Protein AF-A0A1N6MWP4-F1 (afdb_monomer_lite)

Radius of gyration: 20.02 Å; chains: 1; bounding box: 46×23×59 Å

Structure (mmCIF, N/CA/C/O backbone):
data_AF-A0A1N6MWP4-F1
#
_entry.id   AF-A0A1N6MWP4-F1
#
loop_
_atom_site.group_PDB
_atom_site.id
_atom_site.type_symbol
_atom_site.label_atom_id
_atom_site.label_alt_id
_atom_site.label_comp_id
_atom_site.label_asym_id
_atom_site.label_entity_id
_atom_site.label_seq_id
_atom_site.pdbx_PDB_ins_code
_atom_site.Cartn_x
_atom_site.Cartn_y
_atom_site.Cartn_z
_atom_site.occupancy
_atom_site.B_iso_or_equiv
_atom_site.auth_seq_id
_atom_site.auth_comp_id
_atom_site.auth_asym_id
_atom_site.auth_atom_id
_atom_site.pdbx_PDB_model_num
ATOM 1 N N . MET A 1 1 ? 14.207 0.017 27.029 1.00 37.16 1 MET A N 1
ATOM 2 C CA . MET A 1 1 ? 13.993 -0.992 25.972 1.00 37.16 1 MET A CA 1
ATOM 3 C C . MET A 1 1 ? 12.538 -0.879 25.555 1.00 37.16 1 MET A C 1
ATOM 5 O O . MET A 1 1 ? 11.679 -1.188 26.363 1.00 37.16 1 MET A O 1
ATOM 9 N N . THR A 1 2 ? 12.271 -0.312 24.380 1.00 43.09 2 THR A N 1
ATOM 10 C CA . THR A 1 2 ? 10.927 0.042 23.871 1.00 43.09 2 THR A CA 1
ATOM 11 C C . THR A 1 2 ? 10.762 -0.475 22.439 1.00 43.09 2 THR A C 1
ATOM 13 O O . THR A 1 2 ? 10.345 0.262 21.558 1.00 43.09 2 THR A O 1
ATOM 16 N N . LEU A 1 3 ? 11.183 -1.717 22.181 1.00 50.31 3 LEU A N 1
ATOM 17 C CA . LEU A 1 3 ? 11.182 -2.295 20.830 1.00 50.31 3 LEU A CA 1
ATOM 18 C C . LEU A 1 3 ? 9.779 -2.722 20.364 1.00 50.31 3 LEU A C 1
ATOM 20 O O . LEU A 1 3 ? 9.513 -2.713 19.171 1.00 50.31 3 LEU A O 1
ATOM 24 N N . GLU A 1 4 ? 8.868 -3.038 21.287 1.00 51.09 4 GLU A N 1
ATOM 25 C CA . GLU A 1 4 ? 7.523 -3.533 20.949 1.00 51.09 4 GLU A CA 1
ATOM 26 C C . GLU A 1 4 ? 6.564 -2.415 20.506 1.00 51.09 4 GLU A C 1
ATOM 28 O O . GLU A 1 4 ? 5.696 -2.637 19.669 1.00 51.09 4 GLU A O 1
ATOM 33 N N . THR A 1 5 ? 6.740 -1.185 21.004 1.00 57.47 5 THR A N 1
ATOM 34 C CA . THR A 1 5 ? 5.794 -0.081 20.756 1.00 57.47 5 THR A CA 1
ATOM 35 C C . THR A 1 5 ? 5.898 0.526 19.350 1.00 57.47 5 THR A C 1
ATOM 37 O O . THR A 1 5 ? 5.021 1.289 18.953 1.00 57.47 5 THR A O 1
ATOM 40 N N . GLU A 1 6 ? 6.952 0.219 18.588 1.00 72.75 6 GLU A N 1
ATOM 41 C CA . GLU A 1 6 ? 7.210 0.848 17.280 1.00 72.75 6 GLU A CA 1
ATOM 42 C C . GLU A 1 6 ? 6.996 -0.084 16.076 1.00 72.75 6 GLU A C 1
ATOM 44 O O . GLU A 1 6 ? 7.032 0.383 14.935 1.00 72.75 6 GLU A O 1
ATOM 49 N N . LEU A 1 7 ? 6.715 -1.376 16.296 1.00 86.31 7 LEU A N 1
ATOM 50 C CA . LEU A 1 7 ? 6.524 -2.342 15.205 1.00 86.31 7 LEU A CA 1
ATOM 51 C C . LEU A 1 7 ? 5.308 -2.007 14.341 1.00 86.31 7 LEU A C 1
ATOM 53 O O . LEU A 1 7 ? 5.413 -1.978 13.118 1.00 86.31 7 LEU A O 1
ATOM 57 N N . LEU A 1 8 ? 4.174 -1.672 14.957 1.00 86.75 8 LEU A N 1
ATOM 58 C CA . LEU A 1 8 ? 2.953 -1.359 14.218 1.00 86.75 8 LEU A CA 1
ATOM 59 C C . LEU A 1 8 ? 3.097 -0.108 13.323 1.00 86.75 8 LEU A C 1
ATOM 61 O O . LEU A 1 8 ? 2.831 -0.218 12.123 1.00 86.75 8 LEU A O 1
ATOM 65 N N . PRO A 1 9 ? 3.542 1.064 13.829 1.00 88.75 9 PRO A N 1
ATOM 66 C CA . PRO A 1 9 ? 3.860 2.217 12.985 1.00 88.75 9 PRO A CA 1
ATOM 67 C C . PRO A 1 9 ? 4.814 1.901 11.832 1.00 88.75 9 PRO A C 1
ATOM 69 O O . PRO A 1 9 ? 4.588 2.336 10.698 1.00 88.75 9 PRO A O 1
ATOM 72 N N . LYS A 1 10 ? 5.868 1.125 12.110 1.00 89.56 10 LYS A N 1
ATOM 73 C CA . LYS A 1 10 ? 6.871 0.720 11.121 1.00 89.56 10 LYS A CA 1
ATOM 74 C C . LYS A 1 10 ? 6.256 -0.148 10.024 1.00 89.56 10 LYS A C 1
ATOM 76 O O . LYS A 1 10 ? 6.423 0.154 8.844 1.00 89.56 10 LYS A O 1
ATOM 81 N N . ASN A 1 11 ? 5.499 -1.170 10.407 1.00 91.00 11 ASN A N 1
ATOM 82 C CA . ASN A 1 11 ? 4.829 -2.094 9.498 1.00 91.00 11 ASN A CA 1
ATOM 83 C C . ASN A 1 11 ? 3.798 -1.387 8.621 1.00 91.00 11 ASN A C 1
ATOM 85 O O . ASN A 1 11 ? 3.762 -1.609 7.414 1.00 91.00 11 ASN A O 1
ATOM 89 N N . ILE A 1 12 ? 2.992 -0.487 9.190 1.00 89.50 12 ILE A N 1
ATOM 90 C CA . ILE A 1 12 ? 2.026 0.268 8.387 1.00 89.50 12 ILE A CA 1
ATOM 91 C C . ILE A 1 12 ? 2.749 1.222 7.428 1.00 89.50 12 ILE A C 1
ATOM 93 O O . ILE A 1 12 ? 2.346 1.331 6.273 1.00 89.50 12 ILE A O 1
ATOM 97 N N . SER A 1 13 ? 3.840 1.865 7.855 1.00 89.38 13 SER A N 1
ATOM 98 C CA . SER A 1 13 ? 4.645 2.723 6.971 1.00 89.38 13 SER A CA 1
ATOM 99 C C . SER A 1 13 ? 5.256 1.935 5.807 1.00 89.38 13 SER A C 1
ATOM 101 O O . SER A 1 13 ? 5.237 2.401 4.668 1.00 89.38 13 SER A O 1
ATOM 103 N N . TYR A 1 14 ? 5.744 0.723 6.076 1.00 90.25 14 TYR A N 1
ATOM 104 C CA . TYR A 1 14 ? 6.236 -0.208 5.061 1.00 90.25 14 TYR A CA 1
ATOM 105 C C . TYR A 1 14 ? 5.141 -0.587 4.054 1.00 90.25 14 TYR A C 1
ATOM 107 O O . TYR A 1 14 ? 5.333 -0.439 2.846 1.00 90.25 14 TYR A O 1
ATOM 115 N N . LEU A 1 15 ? 3.962 -0.983 4.541 1.00 89.38 15 LEU A N 1
ATOM 116 C CA . LEU A 1 15 ? 2.815 -1.321 3.695 1.00 89.38 15 LEU A CA 1
ATOM 117 C C . LEU A 1 15 ? 2.353 -0.119 2.857 1.00 89.38 15 LEU A C 1
ATOM 119 O O . LEU A 1 15 ? 2.104 -0.254 1.661 1.00 89.38 15 LEU A O 1
ATOM 123 N N . MET A 1 16 ? 2.296 1.081 3.439 1.00 88.56 16 MET A N 1
ATOM 124 C CA . MET A 1 16 ? 1.974 2.304 2.698 1.00 88.56 16 MET A CA 1
ATOM 125 C C . MET A 1 16 ? 2.968 2.572 1.564 1.00 88.56 16 MET A C 1
ATOM 127 O O . MET A 1 16 ? 2.540 2.965 0.481 1.00 88.56 16 MET A O 1
ATOM 131 N N . ALA A 1 17 ? 4.266 2.341 1.786 1.00 87.50 17 ALA A N 1
ATOM 132 C CA . ALA A 1 17 ? 5.292 2.536 0.765 1.00 87.50 17 ALA A CA 1
ATOM 133 C C . ALA A 1 17 ? 5.135 1.557 -0.408 1.00 87.50 17 ALA A C 1
ATOM 135 O O . ALA A 1 17 ? 5.188 1.979 -1.561 1.00 87.50 17 ALA A O 1
ATOM 136 N N . ILE A 1 18 ? 4.880 0.275 -0.127 1.00 86.94 18 ILE A N 1
ATOM 137 C CA . ILE A 1 18 ? 4.675 -0.760 -1.157 1.00 86.94 18 ILE A CA 1
ATOM 138 C C . ILE A 1 18 ? 3.428 -0.492 -1.996 1.00 86.94 18 ILE A C 1
ATOM 140 O O . ILE A 1 18 ? 3.417 -0.731 -3.200 1.00 86.94 18 ILE A O 1
ATOM 144 N N . HIS A 1 19 ? 2.372 -0.001 -1.354 1.00 82.94 19 HIS A N 1
ATOM 145 C CA . HIS A 1 19 ? 1.094 0.287 -1.994 1.00 82.94 19 HIS A CA 1
ATOM 146 C C . HIS A 1 19 ? 0.994 1.719 -2.550 1.00 82.94 19 HIS A C 1
ATOM 148 O O . HIS A 1 19 ? -0.100 2.155 -2.906 1.00 82.94 19 HIS A O 1
ATOM 154 N N . GLU A 1 20 ? 2.105 2.463 -2.594 1.00 83.62 20 GLU A N 1
ATOM 155 C CA . GLU A 1 20 ? 2.188 3.854 -3.070 1.00 83.62 20 GLU A CA 1
ATOM 156 C C . GLU A 1 20 ? 1.195 4.824 -2.391 1.00 83.62 20 GLU A C 1
ATOM 158 O O . GLU A 1 20 ? 0.775 5.844 -2.951 1.00 83.62 20 GLU A O 1
ATOM 163 N N . ILE A 1 21 ? 0.827 4.550 -1.138 1.00 85.56 21 ILE A N 1
ATOM 164 C CA . ILE A 1 21 ? -0.084 5.390 -0.360 1.00 85.56 21 ILE A CA 1
ATOM 165 C C . ILE A 1 21 ? 0.706 6.557 0.233 1.00 85.56 21 ILE A C 1
ATOM 167 O O . ILE A 1 21 ? 1.361 6.446 1.267 1.00 85.56 21 ILE A O 1
ATOM 171 N N . LYS A 1 22 ? 0.607 7.718 -0.416 1.00 83.75 22 LYS A N 1
ATOM 172 C CA . LYS A 1 22 ? 1.415 8.909 -0.093 1.00 83.75 22 LYS A CA 1
ATOM 173 C C . LYS A 1 22 ? 1.035 9.613 1.214 1.00 83.75 22 LYS A C 1
ATOM 175 O O . LYS A 1 22 ? 1.799 10.450 1.686 1.00 83.75 22 LYS A O 1
ATOM 180 N N . SER A 1 23 ? -0.148 9.354 1.776 1.00 86.31 23 SER A N 1
ATOM 181 C CA . SER A 1 23 ? -0.615 10.059 2.975 1.00 86.31 23 SER A CA 1
ATOM 182 C C . SER A 1 23 ? -1.480 9.203 3.895 1.00 86.31 23 SER A C 1
ATOM 184 O O . SER A 1 23 ? -2.260 8.358 3.458 1.00 86.31 23 SER A O 1
ATOM 186 N N . VAL A 1 24 ? -1.383 9.488 5.197 1.00 85.94 24 VAL A N 1
ATOM 187 C CA . VAL A 1 24 ? -2.220 8.874 6.242 1.00 85.94 24 VAL A CA 1
ATOM 188 C C . VAL A 1 24 ? -3.698 9.199 6.028 1.00 85.94 24 VAL A C 1
ATOM 190 O O . VAL A 1 24 ? -4.560 8.358 6.255 1.00 85.94 24 VAL A O 1
ATOM 193 N N . THR A 1 25 ? -3.993 10.399 5.530 1.00 87.12 25 THR A N 1
ATOM 194 C CA . THR A 1 25 ? -5.329 10.823 5.093 1.00 87.12 25 THR A CA 1
ATOM 195 C C . THR A 1 25 ? -5.916 9.848 4.082 1.00 87.12 25 THR A C 1
ATOM 197 O O . THR A 1 25 ? -7.030 9.366 4.275 1.00 87.12 25 THR A O 1
ATOM 200 N N . ARG A 1 26 ? -5.143 9.512 3.042 1.00 85.88 26 ARG A N 1
ATOM 201 C CA . ARG A 1 26 ? -5.580 8.578 2.008 1.00 85.88 26 ARG A CA 1
ATOM 202 C C . ARG A 1 26 ? -5.758 7.172 2.566 1.00 85.88 26 ARG A C 1
ATOM 204 O O . ARG A 1 26 ? -6.741 6.518 2.240 1.00 85.88 26 ARG A O 1
ATOM 211 N N . LEU A 1 27 ? -4.852 6.732 3.441 1.00 87.50 27 LEU A N 1
ATOM 212 C CA . LEU A 1 27 ? -5.005 5.448 4.118 1.00 87.50 27 LEU A CA 1
ATOM 213 C C . LEU A 1 27 ? -6.310 5.400 4.924 1.00 87.50 27 LEU A C 1
ATOM 215 O O . LEU A 1 27 ? -7.061 4.445 4.781 1.00 87.50 27 LEU A O 1
ATOM 219 N N . ALA A 1 28 ? -6.608 6.437 5.712 1.00 88.81 28 ALA A N 1
ATOM 220 C CA . ALA A 1 28 ? -7.818 6.519 6.532 1.00 88.81 28 ALA A CA 1
ATOM 221 C C . ALA A 1 28 ? -9.103 6.413 5.699 1.00 88.81 28 ALA A C 1
ATOM 223 O O . ALA A 1 28 ? -10.026 5.707 6.100 1.00 88.81 28 ALA A O 1
ATOM 224 N N . GLU A 1 29 ? -9.145 7.057 4.530 1.00 87.12 29 GLU A N 1
ATOM 225 C CA . GLU A 1 29 ? -10.246 6.910 3.571 1.00 87.12 29 GLU A CA 1
ATOM 226 C C . GLU A 1 29 ? -10.363 5.471 3.061 1.00 87.12 29 GLU A C 1
ATOM 228 O O . GLU A 1 29 ? -11.456 4.909 3.058 1.00 87.12 29 GLU A O 1
ATOM 233 N N . CYS A 1 30 ? -9.241 4.860 2.675 1.00 84.81 30 CYS A N 1
ATOM 234 C CA . CYS A 1 30 ? -9.211 3.503 2.138 1.00 84.81 30 CYS A CA 1
ATOM 235 C C . CYS A 1 30 ? -9.646 2.440 3.156 1.00 84.81 30 CYS A C 1
ATOM 237 O O . CYS A 1 30 ? -10.372 1.515 2.798 1.00 84.81 30 CYS A O 1
ATOM 239 N N . VAL A 1 31 ? -9.229 2.574 4.418 1.00 88.62 31 VAL A N 1
ATOM 240 C CA . VAL A 1 31 ? -9.628 1.657 5.499 1.00 88.62 31 VAL A CA 1
ATOM 241 C C . VAL A 1 31 ? -10.970 2.034 6.143 1.00 88.62 31 VAL A C 1
ATOM 243 O O . VAL A 1 31 ? -11.455 1.314 7.011 1.00 88.62 31 VAL A O 1
ATOM 246 N N . GLY A 1 32 ? -11.580 3.164 5.761 1.00 86.38 32 GLY A N 1
ATOM 247 C CA . GLY A 1 32 ? -12.844 3.642 6.333 1.00 86.38 32 GLY A CA 1
ATOM 248 C C . GLY A 1 32 ? -12.746 4.074 7.803 1.00 86.38 32 GLY A C 1
ATOM 249 O O . GLY A 1 32 ? -13.709 3.941 8.559 1.00 86.38 32 GLY A O 1
ATOM 250 N N . MET A 1 33 ? -11.585 4.571 8.234 1.00 86.62 33 MET A N 1
ATOM 251 C CA . MET A 1 33 ? -11.320 4.991 9.613 1.00 86.62 33 MET A CA 1
ATOM 252 C C . MET A 1 33 ? -11.272 6.514 9.764 1.00 86.62 33 MET A C 1
ATOM 254 O O . MET A 1 33 ? -10.942 7.252 8.839 1.00 86.62 33 MET A O 1
ATOM 258 N N . GLN A 1 34 ? -11.530 7.009 10.979 1.00 87.75 34 GLN A N 1
ATOM 259 C CA . GLN A 1 34 ? -11.298 8.420 11.293 1.00 87.75 34 GLN A CA 1
ATOM 260 C C . GLN A 1 34 ? -9.796 8.734 11.269 1.00 87.75 34 GLN A C 1
ATOM 262 O O . GLN A 1 34 ? -9.003 8.052 11.922 1.00 87.75 34 GLN A O 1
ATOM 267 N N . GLN A 1 35 ? -9.414 9.821 10.591 1.00 86.88 35 GLN A N 1
ATOM 268 C CA . GLN A 1 35 ? -8.015 10.255 10.481 1.00 86.88 35 GLN A CA 1
ATOM 269 C C . GLN A 1 35 ? -7.337 10.436 11.841 1.00 86.88 35 GLN A C 1
ATOM 271 O O . GLN A 1 35 ? -6.208 9.996 12.021 1.00 86.88 35 GLN A O 1
ATOM 276 N N . ALA A 1 36 ? -8.035 11.021 12.821 1.00 86.06 36 ALA A N 1
ATOM 277 C CA . ALA A 1 36 ? -7.497 11.207 14.168 1.00 86.06 36 ALA A CA 1
ATOM 278 C C . ALA A 1 36 ? -7.174 9.871 14.858 1.00 86.06 36 ALA A C 1
ATOM 280 O O . ALA A 1 36 ? -6.172 9.764 15.558 1.00 86.06 36 ALA A O 1
ATOM 281 N N . THR A 1 37 ? -7.998 8.841 14.651 1.00 85.44 37 THR A N 1
ATOM 282 C CA . THR A 1 37 ? -7.749 7.502 15.195 1.00 85.44 37 THR A CA 1
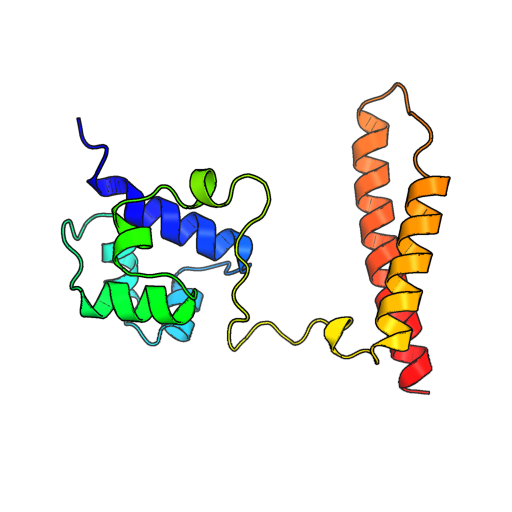ATOM 283 C C . THR A 1 37 ? -6.529 6.874 14.541 1.00 85.44 37 THR A C 1
ATOM 285 O O . THR A 1 37 ? -5.640 6.411 15.249 1.00 85.44 37 THR A O 1
ATOM 288 N N . LEU A 1 38 ? -6.459 6.909 13.209 1.00 86.88 38 LEU A N 1
ATOM 289 C CA . LEU A 1 38 ? -5.346 6.320 12.471 1.00 86.88 38 LEU A CA 1
ATOM 290 C C . LEU A 1 38 ? -4.023 7.029 12.786 1.00 86.88 38 LEU A C 1
ATOM 292 O O . LEU A 1 38 ? -3.017 6.368 13.016 1.00 86.88 38 LEU A O 1
ATOM 296 N N . HIS A 1 39 ? -4.035 8.360 12.885 1.00 86.75 39 HIS A N 1
ATOM 297 C CA . HIS A 1 39 ? -2.857 9.142 13.245 1.00 86.75 39 HIS A CA 1
ATOM 298 C C . HIS A 1 39 ? -2.329 8.764 14.633 1.00 86.75 39 HIS A C 1
ATOM 300 O O . HIS A 1 39 ? -1.145 8.497 14.766 1.00 86.75 39 HIS A O 1
ATOM 306 N N . ARG A 1 40 ? -3.197 8.660 15.649 1.00 84.12 40 ARG A N 1
ATOM 307 C CA . ARG A 1 40 ? -2.790 8.249 17.009 1.00 84.12 40 ARG A CA 1
ATOM 308 C C . ARG A 1 40 ? -2.256 6.815 17.068 1.00 84.12 40 ARG A C 1
ATOM 310 O O . ARG A 1 40 ? -1.387 6.511 17.879 1.00 84.12 40 ARG A O 1
ATOM 317 N N . THR A 1 41 ? -2.789 5.922 16.232 1.00 84.44 41 THR A N 1
ATOM 318 C CA . THR A 1 41 ? -2.280 4.550 16.098 1.00 84.44 41 THR A CA 1
ATOM 319 C C . THR A 1 41 ? -0.905 4.529 15.427 1.00 84.44 41 THR A C 1
ATOM 321 O O . THR A 1 41 ? -0.029 3.796 15.869 1.00 84.44 41 THR A O 1
ATOM 324 N N . LEU A 1 42 ? -0.687 5.367 14.411 1.00 82.31 42 LEU A N 1
ATOM 325 C CA . LEU A 1 42 ? 0.588 5.468 13.697 1.00 82.31 42 LEU A CA 1
ATOM 326 C C . LEU A 1 42 ? 1.671 6.226 14.464 1.00 82.31 42 LEU A C 1
ATOM 328 O O . LEU A 1 42 ? 2.843 5.929 14.287 1.00 82.31 42 LEU A O 1
ATOM 332 N N . THR A 1 43 ? 1.319 7.182 15.323 1.00 81.06 43 THR A N 1
ATOM 333 C CA . THR A 1 43 ? 2.301 7.885 16.165 1.00 81.06 43 THR A CA 1
ATOM 334 C C . THR A 1 43 ? 2.713 7.088 17.402 1.00 81.06 43 THR A C 1
ATOM 336 O O . THR A 1 43 ? 3.542 7.559 18.175 1.00 81.06 43 THR A O 1
ATOM 339 N N . GLY A 1 44 ? 2.138 5.899 17.623 1.00 74.88 44 GLY A N 1
ATOM 340 C CA . GLY A 1 44 ? 2.396 5.095 18.821 1.00 74.88 44 GLY A CA 1
ATOM 341 C C . GLY A 1 44 ? 1.807 5.694 20.105 1.00 74.88 44 GLY A C 1
ATOM 342 O O . GLY A 1 44 ? 2.090 5.208 21.199 1.00 74.88 44 GLY A O 1
ATOM 343 N N . GLU A 1 45 ? 0.961 6.729 20.000 1.00 78.12 45 GLU A N 1
ATOM 344 C CA . GLU A 1 45 ? 0.229 7.291 21.145 1.00 78.12 45 GLU A CA 1
ATOM 345 C C . GLU A 1 45 ? -0.728 6.261 21.758 1.00 78.12 45 GLU A C 1
ATOM 347 O O . GLU A 1 45 ? -0.985 6.268 22.964 1.00 78.12 45 GLU A O 1
ATOM 352 N N . VAL A 1 46 ? -1.249 5.351 20.932 1.00 77.56 46 VAL A N 1
ATOM 353 C CA . VAL A 1 46 ? -2.061 4.217 21.374 1.00 77.56 46 VAL A CA 1
ATOM 354 C C . VAL A 1 46 ? -1.164 2.990 21.506 1.00 77.56 46 VAL A C 1
ATOM 356 O O . VAL A 1 46 ? -0.879 2.334 20.511 1.00 77.56 46 VAL A O 1
ATOM 359 N N . LYS A 1 47 ? -0.759 2.668 22.741 1.00 70.38 47 LYS A N 1
ATOM 360 C CA . LYS A 1 47 ? 0.069 1.484 23.038 1.00 70.38 47 LYS A CA 1
ATOM 361 C C . LYS A 1 47 ? -0.575 0.169 22.595 1.00 70.38 47 LYS A C 1
ATOM 363 O O . LYS A 1 47 ? 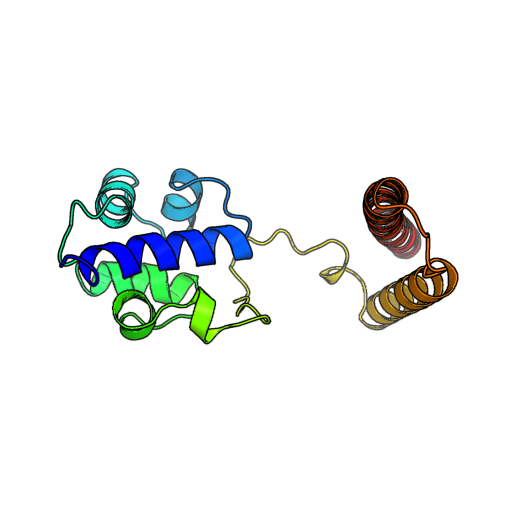0.105 -0.660 22.013 1.00 70.38 47 LYS A O 1
ATOM 368 N N . ASP A 1 48 ? -1.881 0.028 22.826 1.00 74.19 48 ASP A N 1
ATOM 369 C CA . ASP A 1 48 ? -2.645 -1.179 22.502 1.00 74.19 48 ASP A CA 1
ATOM 370 C C . ASP A 1 48 ? -3.857 -0.814 21.635 1.00 74.19 48 ASP A C 1
ATOM 372 O O . ASP A 1 48 ? -4.954 -0.539 22.146 1.00 74.19 48 ASP A O 1
ATOM 376 N N . PRO A 1 49 ? -3.680 -0.727 20.306 1.00 82.44 49 PRO A N 1
ATOM 377 C CA . PRO A 1 49 ? -4.792 -0.493 19.407 1.00 82.44 49 PRO A CA 1
ATOM 378 C C . PRO A 1 49 ? -5.799 -1.638 19.514 1.00 82.44 49 PRO A C 1
ATOM 380 O O . PRO A 1 49 ? -5.449 -2.811 19.623 1.00 82.44 49 PRO A O 1
ATOM 383 N N . LYS A 1 50 ? -7.091 -1.296 19.461 1.00 86.12 50 LYS A N 1
ATOM 384 C CA . LYS A 1 50 ? -8.160 -2.297 19.519 1.00 86.12 50 LYS A CA 1
ATOM 385 C C . LYS A 1 50 ? -7.989 -3.313 18.391 1.00 86.12 50 LYS A C 1
ATOM 387 O O . LYS A 1 50 ? -7.723 -2.930 17.253 1.00 86.12 50 LYS A O 1
ATOM 392 N N . TYR A 1 51 ? -8.282 -4.580 18.680 1.00 88.62 51 TYR A N 1
ATOM 393 C CA . TYR A 1 51 ? -8.275 -5.647 17.675 1.00 88.62 51 TYR A CA 1
ATOM 394 C C . TYR A 1 51 ? -9.114 -5.296 16.438 1.00 88.62 51 TYR A C 1
ATOM 396 O O . TYR A 1 51 ? -8.705 -5.576 15.320 1.00 88.62 51 TYR A O 1
ATOM 404 N N . SER A 1 52 ? -10.248 -4.609 16.621 1.00 88.25 52 SER A N 1
ATOM 405 C CA . SER A 1 52 ? -11.074 -4.120 15.510 1.00 88.25 52 SER A CA 1
ATOM 406 C C . SER A 1 52 ? -10.294 -3.229 14.541 1.00 88.25 52 SER A C 1
ATOM 408 O O . SER A 1 52 ? -10.435 -3.383 13.338 1.00 88.25 52 SER A O 1
ATOM 410 N N . THR A 1 53 ? -9.450 -2.334 15.058 1.00 88.81 53 THR A N 1
ATOM 411 C CA . THR A 1 53 ? -8.612 -1.435 14.255 1.00 88.81 53 THR A CA 1
ATOM 412 C C . THR A 1 53 ? -7.551 -2.217 13.491 1.00 88.81 53 THR A C 1
ATOM 414 O O . THR A 1 53 ? -7.402 -2.034 12.286 1.00 88.81 53 THR A O 1
ATOM 417 N N . LEU A 1 54 ? -6.843 -3.115 14.182 1.00 89.62 54 LEU A N 1
ATOM 418 C CA . LEU A 1 54 ? -5.822 -3.962 13.563 1.00 89.62 54 LEU A CA 1
ATOM 419 C C . LEU A 1 54 ? -6.422 -4.861 12.483 1.00 89.62 54 LEU A C 1
ATOM 421 O O . LEU A 1 54 ? -5.832 -5.016 11.422 1.00 89.62 54 LEU A O 1
ATOM 425 N N . LYS A 1 55 ? -7.617 -5.403 12.729 1.00 90.56 55 LYS A N 1
ATOM 426 C CA . LYS A 1 55 ? -8.350 -6.213 11.760 1.00 90.56 55 LYS A CA 1
ATOM 427 C C . LYS A 1 55 ? -8.736 -5.401 10.530 1.00 90.56 55 LYS A C 1
ATOM 429 O O . LYS A 1 55 ? -8.499 -5.867 9.431 1.00 90.56 55 LYS A O 1
ATOM 434 N N . THR A 1 56 ? -9.269 -4.189 10.687 1.00 90.62 56 THR A N 1
ATOM 435 C CA . THR A 1 56 ? -9.613 -3.334 9.538 1.00 90.62 56 THR A CA 1
ATOM 436 C C . THR A 1 56 ? -8.391 -3.012 8.675 1.00 90.62 56 THR A C 1
ATOM 438 O O . THR A 1 56 ? -8.461 -3.100 7.452 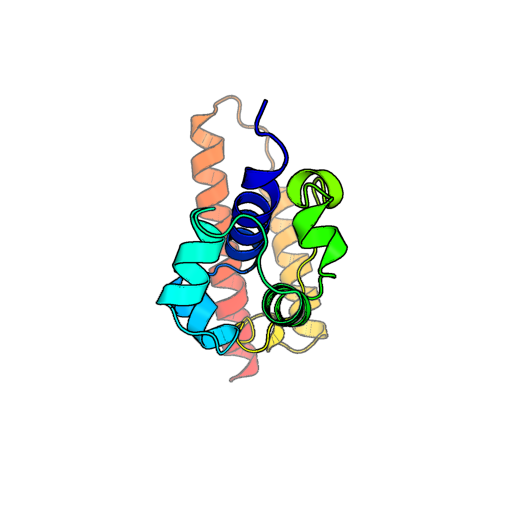1.00 90.62 56 THR A O 1
ATOM 441 N N . ILE A 1 57 ? -7.264 -2.659 9.301 1.00 89.75 57 ILE A N 1
ATOM 442 C CA . ILE A 1 57 ? -6.010 -2.367 8.589 1.00 89.75 57 ILE A CA 1
ATOM 443 C C . ILE A 1 57 ? -5.469 -3.637 7.918 1.00 89.75 57 ILE A C 1
ATOM 445 O O . ILE A 1 57 ? -5.088 -3.609 6.751 1.00 89.75 57 ILE A O 1
ATOM 449 N N . GLY A 1 58 ? -5.468 -4.751 8.646 1.00 90.19 58 GLY A N 1
ATOM 450 C CA . GLY A 1 58 ? -5.018 -6.047 8.160 1.00 90.19 58 GLY A CA 1
ATOM 451 C C . GLY A 1 58 ? -5.835 -6.549 6.974 1.00 90.19 58 GLY A C 1
ATOM 452 O O . GLY A 1 58 ? -5.261 -6.867 5.939 1.00 90.19 58 GLY A O 1
ATOM 453 N N . ASP A 1 59 ? -7.165 -6.523 7.073 1.00 89.50 59 ASP A N 1
ATOM 454 C CA . ASP A 1 59 ? -8.082 -6.919 5.999 1.00 89.50 59 ASP A CA 1
ATOM 455 C C . ASP A 1 59 ? -7.836 -6.094 4.722 1.00 89.50 59 ASP A C 1
ATOM 457 O O . ASP A 1 59 ? -7.907 -6.629 3.618 1.00 89.50 59 ASP A O 1
ATOM 461 N N . TYR A 1 60 ? -7.504 -4.805 4.859 1.00 88.06 60 TYR A N 1
ATOM 462 C CA . TYR A 1 60 ? -7.180 -3.948 3.718 1.00 88.06 60 TYR A CA 1
ATOM 463 C C . TYR A 1 60 ? -5.856 -4.335 3.046 1.00 88.06 60 TYR A C 1
ATOM 465 O O . TYR A 1 60 ? -5.795 -4.420 1.823 1.00 88.06 60 TYR A O 1
ATOM 473 N N . PHE A 1 61 ? -4.802 -4.589 3.824 1.00 88.44 61 PHE A N 1
ATOM 474 C CA . PHE A 1 61 ? -3.478 -4.950 3.301 1.00 88.44 61 PHE A CA 1
ATOM 475 C C . PHE A 1 61 ? -3.282 -6.459 3.070 1.00 88.44 61 PHE A C 1
ATOM 477 O O . PHE A 1 61 ? -2.201 -6.886 2.669 1.00 88.44 61 PHE A O 1
ATOM 484 N N . GLY A 1 62 ? -4.296 -7.282 3.343 1.00 88.31 62 GLY A N 1
ATOM 485 C CA . GLY A 1 62 ? -4.195 -8.739 3.286 1.00 88.31 62 GLY A CA 1
ATOM 486 C C . GLY A 1 62 ? -3.255 -9.338 4.337 1.00 88.31 62 GLY A C 1
ATOM 487 O O . GLY A 1 62 ? -2.619 -10.353 4.063 1.00 88.31 62 GLY A O 1
ATOM 488 N N . ARG A 1 63 ? -3.140 -8.705 5.510 1.00 90.56 63 ARG A N 1
ATOM 489 C CA . ARG A 1 63 ? -2.310 -9.137 6.646 1.00 90.56 63 ARG A CA 1
ATOM 490 C C . ARG A 1 63 ? -3.152 -9.432 7.874 1.00 90.56 63 ARG A C 1
ATOM 492 O O . ARG A 1 63 ? -4.220 -8.864 8.078 1.00 90.56 63 ARG A O 1
ATOM 499 N N . THR A 1 64 ? -2.659 -10.303 8.736 1.00 90.94 64 THR A N 1
ATOM 500 C CA . THR A 1 64 ? -3.306 -10.604 10.010 1.00 90.94 64 THR A CA 1
ATOM 501 C C . THR A 1 64 ? -2.928 -9.575 11.085 1.00 90.94 64 THR A C 1
ATOM 503 O O . THR A 1 64 ? -1.830 -9.017 11.065 1.00 90.94 64 THR A O 1
ATOM 506 N N . PRO A 1 65 ? -3.801 -9.337 12.083 1.00 90.25 65 PRO A N 1
ATOM 507 C CA . PRO A 1 65 ? -3.474 -8.489 13.232 1.00 90.25 65 PRO A CA 1
ATOM 508 C C . PRO A 1 65 ? -2.202 -8.904 13.984 1.00 90.25 65 PRO A C 1
ATOM 510 O O . PRO A 1 65 ? -1.507 -8.039 14.505 1.00 90.25 65 PRO A O 1
ATOM 513 N N . ALA A 1 66 ? -1.906 -10.208 14.030 1.00 89.00 66 ALA A N 1
ATOM 514 C CA . ALA A 1 66 ? -0.698 -10.736 14.659 1.00 89.00 66 ALA A CA 1
ATOM 515 C C . ALA A 1 66 ? 0.555 -10.351 13.859 1.00 89.00 66 ALA A C 1
ATOM 517 O O . ALA A 1 66 ? 1.486 -9.791 14.427 1.00 89.00 66 ALA A O 1
ATOM 518 N N . GLU A 1 67 ? 0.549 -10.534 12.533 1.00 89.56 67 GLU A N 1
ATOM 519 C CA . GLU A 1 67 ? 1.662 -10.113 11.665 1.00 89.56 67 GLU A CA 1
ATOM 520 C C . GLU A 1 67 ? 1.957 -8.610 11.783 1.00 89.56 67 GLU A C 1
ATOM 522 O O . GLU A 1 67 ? 3.115 -8.208 11.773 1.00 89.56 67 GLU A O 1
ATOM 527 N N . LEU A 1 68 ? 0.923 -7.775 11.938 1.00 88.31 68 LEU A N 1
ATOM 528 C CA . LEU A 1 68 ? 1.088 -6.325 12.085 1.00 88.31 68 LEU A CA 1
ATOM 529 C C . LEU A 1 68 ? 1.783 -5.908 13.392 1.00 88.31 68 LEU A C 1
ATOM 531 O O . LEU A 1 68 ? 2.389 -4.837 13.421 1.00 88.31 68 LEU A O 1
ATOM 535 N N . MET A 1 69 ? 1.673 -6.706 14.457 1.00 87.38 69 MET A N 1
ATOM 536 C CA . MET A 1 69 ? 2.145 -6.354 15.806 1.00 87.38 69 MET A CA 1
ATOM 537 C C . MET A 1 69 ? 3.395 -7.130 16.231 1.00 87.38 69 MET A C 1
ATOM 539 O O . MET A 1 69 ? 4.219 -6.597 16.966 1.00 87.38 69 MET A O 1
ATOM 543 N N . GLU A 1 70 ? 3.529 -8.382 15.797 1.00 87.44 70 GLU A N 1
ATOM 544 C CA . GLU A 1 70 ? 4.521 -9.328 16.323 1.00 87.44 70 GLU A CA 1
ATOM 545 C C . GLU A 1 70 ? 5.688 -9.575 15.359 1.00 87.44 70 GLU A C 1
ATOM 547 O O . GLU A 1 70 ? 6.701 -10.149 15.752 1.00 87.44 70 GLU A O 1
ATOM 552 N N . CYS A 1 71 ? 5.565 -9.166 14.094 1.00 85.06 71 CYS A N 1
ATOM 553 C CA . CYS A 1 71 ? 6.558 -9.430 13.054 1.00 85.06 71 CYS A CA 1
ATOM 554 C C . CYS A 1 71 ? 7.037 -8.131 12.412 1.00 85.06 71 CYS A C 1
ATOM 556 O O . CYS A 1 71 ? 6.245 -7.229 12.172 1.00 85.06 71 CYS A O 1
ATOM 558 N N . ASP A 1 72 ? 8.323 -8.045 12.076 1.00 88.12 72 ASP A N 1
ATOM 559 C CA . ASP A 1 72 ? 8.814 -7.000 11.178 1.00 88.12 72 ASP A CA 1
ATOM 560 C C . ASP A 1 72 ? 8.497 -7.405 9.736 1.00 88.12 72 ASP A C 1
ATOM 562 O O . ASP A 1 72 ? 9.135 -8.300 9.178 1.00 88.12 72 ASP A O 1
ATOM 566 N N . LEU A 1 73 ? 7.489 -6.772 9.133 1.00 88.69 73 LEU A N 1
ATOM 567 C CA . LEU A 1 73 ? 7.048 -7.122 7.782 1.00 88.69 73 LEU A CA 1
ATOM 568 C C . LEU A 1 73 ? 8.125 -6.859 6.729 1.00 88.69 73 LEU A C 1
ATOM 570 O O . LEU A 1 73 ? 8.187 -7.584 5.739 1.00 88.69 73 LEU A O 1
ATOM 574 N N . ALA A 1 74 ? 8.991 -5.866 6.947 1.00 86.00 74 ALA A N 1
ATOM 575 C CA . ALA A 1 74 ? 10.064 -5.557 6.010 1.00 86.00 74 ALA A CA 1
ATOM 576 C C . ALA A 1 74 ? 11.127 -6.663 5.981 1.00 86.00 74 ALA A C 1
ATOM 578 O O . ALA A 1 74 ? 11.684 -6.958 4.924 1.00 86.00 74 ALA A O 1
ATOM 579 N N . GLU A 1 75 ? 11.395 -7.290 7.127 1.00 86.44 75 GLU A N 1
ATOM 580 C CA . GLU A 1 75 ? 12.302 -8.436 7.215 1.00 86.44 75 GLU A CA 1
ATOM 581 C C . GLU A 1 75 ? 11.621 -9.729 6.752 1.00 86.44 75 GLU A C 1
ATOM 583 O O . GLU A 1 75 ? 12.227 -10.512 6.020 1.00 86.44 75 GLU A O 1
ATOM 588 N N . TYR A 1 76 ? 10.350 -9.922 7.119 1.00 85.19 76 TYR A N 1
ATOM 589 C CA . TYR A 1 76 ? 9.563 -11.103 6.758 1.00 85.19 76 TYR A CA 1
ATOM 590 C C . TYR A 1 76 ? 9.394 -11.258 5.242 1.00 85.19 76 TYR A C 1
ATOM 592 O O . TYR A 1 76 ? 9.606 -12.342 4.697 1.00 85.19 76 TYR A O 1
ATOM 600 N N . ASP A 1 77 ? 9.060 -10.169 4.550 1.00 83.56 77 ASP A N 1
ATOM 601 C CA . ASP A 1 77 ? 8.926 -10.159 3.089 1.00 83.56 77 ASP A CA 1
ATOM 602 C C . ASP A 1 77 ? 10.288 -10.195 2.378 1.00 83.56 77 ASP A C 1
ATOM 604 O O . ASP A 1 77 ? 10.402 -10.575 1.204 1.00 83.56 77 ASP A O 1
ATOM 608 N N . GLY A 1 78 ? 11.345 -9.786 3.083 1.00 78.00 78 GLY A N 1
ATOM 609 C CA . GLY A 1 78 ? 12.689 -9.657 2.548 1.00 78.00 78 GLY A CA 1
ATOM 610 C C . GLY A 1 78 ? 12.714 -8.801 1.278 1.00 78.00 78 GLY A C 1
ATOM 611 O O . GLY A 1 78 ? 12.268 -7.657 1.254 1.00 78.00 78 GLY A O 1
ATOM 612 N N . GLY A 1 79 ? 13.249 -9.362 0.189 1.00 73.00 79 GLY A N 1
ATOM 613 C CA . GLY A 1 79 ? 13.327 -8.687 -1.114 1.00 73.00 79 GLY A CA 1
ATOM 614 C C . GLY A 1 79 ? 12.070 -8.800 -1.984 1.00 73.00 79 GLY A C 1
ATOM 615 O O . GLY A 1 79 ? 12.102 -8.360 -3.134 1.00 73.00 79 GLY A O 1
ATOM 616 N N . ARG A 1 80 ? 10.996 -9.439 -1.501 1.00 74.19 80 ARG A N 1
ATOM 617 C CA . ARG A 1 80 ? 9.756 -9.669 -2.260 1.00 74.19 80 ARG A CA 1
ATOM 618 C C . ARG A 1 80 ? 8.548 -9.215 -1.433 1.00 74.19 80 ARG A C 1
ATOM 620 O O . ARG A 1 80 ? 7.916 -10.056 -0.799 1.00 74.19 80 ARG A O 1
ATOM 627 N N . PRO A 1 81 ? 8.2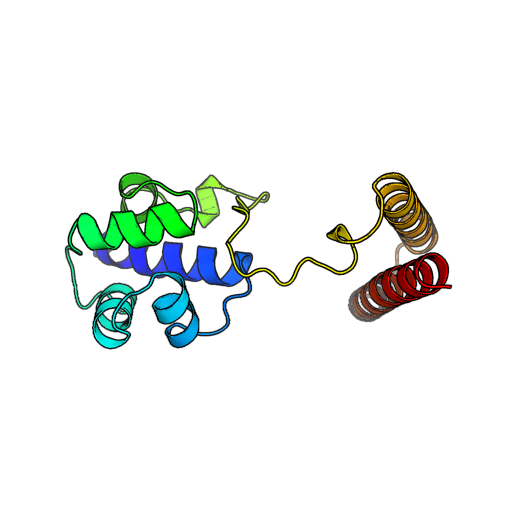25 -7.909 -1.447 1.00 77.69 81 PRO A N 1
ATOM 628 C CA . PRO A 1 81 ? 7.097 -7.371 -0.695 1.00 77.69 81 PRO A CA 1
ATOM 629 C C . PRO A 1 81 ? 5.794 -8.066 -1.087 1.00 77.69 81 PRO A C 1
ATOM 631 O O . PRO A 1 81 ? 5.532 -8.293 -2.273 1.00 77.69 81 PRO A O 1
ATOM 634 N N . TYR A 1 82 ? 4.967 -8.395 -0.099 1.00 76.25 82 TYR A N 1
ATOM 635 C CA . TYR A 1 82 ? 3.631 -8.914 -0.360 1.00 76.25 82 TYR A CA 1
ATOM 636 C C . TYR A 1 82 ? 2.721 -7.777 -0.822 1.00 76.25 82 TYR A C 1
ATOM 638 O O . TYR A 1 82 ? 2.332 -6.910 -0.039 1.00 76.25 82 TYR A O 1
ATOM 646 N N . ILE A 1 83 ? 2.374 -7.786 -2.106 1.00 76.56 83 ILE A N 1
ATOM 647 C CA . ILE A 1 83 ? 1.483 -6.790 -2.698 1.00 76.56 83 ILE A CA 1
ATOM 648 C C . ILE A 1 83 ? 0.084 -7.393 -2.776 1.00 76.56 83 ILE A C 1
ATOM 650 O O . ILE A 1 83 ? -0.232 -8.139 -3.703 1.00 76.56 83 ILE A O 1
ATOM 654 N N . HIS A 1 84 ? -0.765 -7.069 -1.802 1.00 76.12 84 HIS A N 1
ATOM 655 C CA . HIS A 1 84 ? -2.181 -7.409 -1.883 1.00 76.12 84 HIS A CA 1
ATOM 656 C C . HIS A 1 84 ? -2.890 -6.514 -2.920 1.00 76.12 84 HIS A C 1
ATOM 658 O O . HIS A 1 84 ? -2.738 -5.292 -2.867 1.00 76.12 84 HIS A O 1
ATOM 664 N N . PRO A 1 85 ? -3.694 -7.059 -3.849 1.00 69.19 85 PRO A N 1
ATOM 665 C CA . PRO A 1 85 ? -4.523 -6.240 -4.729 1.00 69.19 85 PRO A CA 1
ATOM 666 C C . PRO A 1 85 ? -5.496 -5.406 -3.886 1.00 69.19 85 PRO A C 1
ATOM 668 O O . PRO A 1 85 ? -6.459 -5.924 -3.321 1.00 69.19 85 PRO A O 1
ATOM 671 N N . ILE A 1 86 ? -5.211 -4.115 -3.728 1.00 69.00 86 ILE A N 1
ATOM 672 C CA . ILE A 1 86 ? -6.058 -3.192 -2.973 1.00 69.00 86 ILE A CA 1
ATOM 673 C C . ILE A 1 86 ? -7.034 -2.503 -3.919 1.00 69.00 86 ILE A C 1
ATOM 675 O O . ILE A 1 86 ? -6.693 -2.140 -5.041 1.00 69.00 86 ILE A O 1
ATOM 679 N N . CYS A 1 87 ? -8.256 -2.300 -3.428 1.00 49.22 87 CYS A N 1
ATOM 680 C CA . CYS A 1 87 ? -9.459 -1.907 -4.174 1.00 49.22 87 CYS A CA 1
ATOM 681 C C . CYS A 1 87 ? -9.370 -0.569 -4.955 1.00 49.22 87 CYS A C 1
ATOM 683 O O . CYS A 1 87 ? -10.334 -0.174 -5.592 1.00 49.22 87 CYS A O 1
ATOM 685 N N . ASN A 1 88 ? -8.242 0.147 -4.916 1.00 51.78 88 ASN A N 1
ATOM 686 C CA . ASN A 1 88 ? -8.067 1.450 -5.566 1.00 51.78 88 ASN A CA 1
ATOM 687 C C . ASN A 1 88 ? -6.696 1.634 -6.236 1.00 51.78 88 ASN A C 1
ATOM 689 O O . ASN A 1 88 ? -6.303 2.777 -6.483 1.00 51.78 88 ASN A O 1
ATOM 693 N N . THR A 1 89 ? -5.936 0.570 -6.514 1.00 52.91 89 THR A N 1
ATOM 694 C CA . THR A 1 89 ? -4.852 0.721 -7.491 1.00 52.91 89 THR A CA 1
ATOM 695 C C . THR A 1 89 ? -5.550 1.012 -8.812 1.00 52.91 89 THR A C 1
ATOM 697 O O . THR A 1 89 ? -6.262 0.140 -9.302 1.00 52.91 89 THR A O 1
ATOM 700 N N . GLU A 1 90 ? -5.442 2.244 -9.332 1.00 54.31 90 GLU A N 1
ATOM 701 C CA . GLU A 1 90 ? -5.851 2.526 -10.712 1.00 54.31 90 GLU A CA 1
ATOM 702 C C . GLU A 1 90 ? -5.295 1.381 -11.546 1.00 54.31 90 GLU A C 1
ATOM 704 O O . GLU A 1 90 ? -4.084 1.149 -11.487 1.00 54.31 90 GLU A O 1
ATOM 709 N N . GLU A 1 91 ? -6.173 0.594 -12.181 1.00 51.56 91 GLU A N 1
ATOM 710 C CA . GLU A 1 91 ? -5.760 -0.573 -12.951 1.00 51.56 91 GLU A CA 1
ATOM 711 C C . GLU A 1 91 ? -4.603 -0.118 -13.825 1.00 51.56 91 GLU A C 1
ATOM 713 O O . GLU A 1 91 ? -4.755 0.775 -14.666 1.00 51.56 91 GLU A O 1
ATOM 718 N N . SER A 1 92 ? -3.404 -0.629 -13.523 1.00 62.62 92 SER A N 1
ATOM 719 C CA . SER A 1 92 ? -2.209 -0.197 -14.228 1.00 62.62 92 SER A CA 1
ATOM 720 C C . SER A 1 92 ? -2.523 -0.338 -15.708 1.00 62.62 92 SER A C 1
ATOM 722 O O . SER A 1 92 ? -3.043 -1.373 -16.119 1.00 62.62 92 SER A O 1
ATOM 724 N N . LYS A 1 93 ? -2.236 0.680 -16.527 1.00 67.44 93 LYS A N 1
ATOM 725 C CA . LYS A 1 93 ? -2.522 0.619 -17.974 1.00 67.44 93 LYS A CA 1
ATOM 726 C C . LYS A 1 93 ? -1.955 -0.643 -18.620 1.00 67.44 93 LYS A C 1
ATOM 728 O O . LYS A 1 93 ? -2.456 -1.075 -19.644 1.00 67.44 93 LYS A O 1
ATOM 733 N N . PHE A 1 94 ? -0.928 -1.223 -17.998 1.00 73.00 94 PHE A N 1
ATOM 734 C CA . PHE A 1 94 ? -0.387 -2.532 -18.311 1.00 73.00 94 PHE A CA 1
ATOM 735 C C . PHE A 1 94 ? -1.347 -3.697 -18.003 1.00 73.00 94 PHE A C 1
ATOM 737 O O . PHE A 1 94 ? -1.541 -4.553 -18.854 1.00 73.00 94 PHE A O 1
ATOM 744 N N . GLN A 1 95 ? -1.969 -3.733 -16.821 1.00 71.31 95 GLN A N 1
ATOM 745 C CA . GLN A 1 95 ? -2.969 -4.743 -16.446 1.00 71.31 95 GLN A CA 1
ATOM 746 C C . GLN A 1 95 ? -4.242 -4.658 -17.300 1.00 71.31 95 GLN A C 1
ATOM 748 O O . GLN A 1 95 ? -4.879 -5.681 -17.529 1.00 71.31 95 GLN A O 1
ATOM 753 N N . ALA A 1 96 ? -4.569 -3.468 -17.812 1.00 74.00 96 ALA A N 1
ATOM 754 C CA . ALA A 1 96 ? -5.656 -3.273 -18.772 1.00 74.00 96 ALA A CA 1
ATOM 755 C C . ALA A 1 96 ? -5.349 -3.845 -20.174 1.00 74.00 96 ALA A C 1
ATOM 757 O O . ALA A 1 96 ? -6.253 -3.963 -21.000 1.00 74.00 96 ALA A O 1
ATOM 758 N N . LEU A 1 97 ? -4.090 -4.201 -20.471 1.00 77.75 97 LEU A N 1
ATOM 759 C CA . LEU A 1 97 ? -3.731 -4.837 -21.739 1.00 77.75 97 LEU A CA 1
ATOM 760 C C . LEU A 1 97 ? -4.176 -6.313 -21.749 1.00 77.75 97 LEU A C 1
ATOM 762 O O . LEU A 1 97 ? -4.109 -6.973 -20.709 1.00 77.75 97 LEU A O 1
ATOM 766 N N . PRO A 1 98 ? -4.529 -6.880 -22.918 1.00 85.44 98 PRO A N 1
ATOM 767 C CA . PRO A 1 98 ? -4.727 -8.319 -23.065 1.00 85.44 98 PRO A CA 1
ATOM 768 C C . PRO A 1 98 ? -3.480 -9.110 -22.617 1.00 85.44 98 PRO A C 1
ATOM 770 O O . PRO A 1 98 ? -2.359 -8.619 -22.803 1.00 85.44 98 PRO A O 1
ATOM 773 N N . PRO A 1 99 ? -3.625 -10.338 -22.081 1.00 81.69 99 PRO A N 1
ATOM 774 C CA . PRO A 1 99 ? -2.500 -11.156 -21.608 1.00 81.69 99 PRO A CA 1
ATOM 775 C C . PRO A 1 99 ? -1.376 -11.349 -22.641 1.00 81.69 99 PRO A C 1
ATOM 777 O O . PRO A 1 99 ? -0.190 -11.386 -22.295 1.00 81.69 99 PRO A O 1
ATOM 780 N N . GLU A 1 100 ? -1.730 -11.428 -23.923 1.00 84.44 100 GLU A N 1
ATOM 781 C CA . GLU A 1 100 ? -0.784 -11.548 -25.033 1.00 84.44 100 GLU A CA 1
ATOM 782 C C . GLU A 1 100 ? 0.058 -10.271 -25.190 1.00 84.44 100 GLU A C 1
ATOM 784 O O . GLU A 1 100 ? 1.277 -10.337 -25.362 1.00 84.44 100 GLU A O 1
ATOM 789 N N . ALA A 1 101 ? -0.569 -9.098 -25.062 1.00 81.00 101 ALA A N 1
ATOM 790 C CA . ALA A 1 101 ? 0.105 -7.804 -25.139 1.00 81.00 101 ALA A CA 1
ATOM 791 C C . ALA A 1 101 ? 0.970 -7.530 -23.900 1.00 81.00 101 ALA A C 1
ATOM 793 O O . ALA A 1 101 ? 2.074 -7.002 -24.032 1.00 81.00 101 ALA A O 1
ATOM 794 N N . GLN A 1 102 ? 0.523 -7.942 -22.710 1.00 83.00 102 GLN A N 1
ATOM 795 C CA . GLN A 1 102 ? 1.335 -7.875 -21.491 1.00 83.00 102 GLN A CA 1
ATOM 796 C C . GLN A 1 102 ? 2.644 -8.653 -21.654 1.00 83.00 102 GLN A C 1
ATOM 798 O O . GLN A 1 102 ? 3.725 -8.143 -21.349 1.00 83.00 102 GLN A O 1
ATOM 803 N N . THR A 1 103 ? 2.548 -9.873 -22.188 1.00 85.44 103 THR A N 1
ATOM 804 C CA . THR A 1 103 ? 3.702 -10.745 -22.433 1.00 85.44 103 THR A CA 1
ATOM 805 C C . THR A 1 103 ? 4.660 -10.114 -23.443 1.00 85.44 103 THR A C 1
ATOM 807 O O . THR A 1 103 ? 5.852 -10.003 -23.158 1.00 85.44 103 THR A O 1
ATOM 810 N N . ALA A 1 104 ? 4.143 -9.602 -24.565 1.00 85.00 104 ALA A N 1
ATOM 811 C CA . ALA A 1 104 ? 4.947 -8.928 -25.587 1.00 85.00 104 ALA A CA 1
ATOM 812 C C . ALA A 1 104 ? 5.680 -7.684 -25.049 1.00 85.00 104 ALA A C 1
ATOM 814 O O . ALA A 1 104 ? 6.853 -7.467 -25.357 1.00 85.00 104 ALA A O 1
ATOM 815 N N . VAL A 1 105 ? 5.022 -6.880 -24.206 1.00 82.38 105 VAL A N 1
ATOM 816 C CA . VAL A 1 105 ? 5.638 -5.706 -23.562 1.00 82.38 105 VAL A CA 1
ATOM 817 C C . VAL A 1 105 ? 6.749 -6.124 -22.593 1.00 82.38 105 VAL A C 1
ATOM 819 O O . VAL A 1 105 ? 7.827 -5.524 -22.608 1.00 82.38 105 VAL A O 1
ATOM 822 N N . ILE A 1 106 ? 6.528 -7.167 -21.782 1.00 84.62 106 ILE A N 1
ATOM 823 C CA . ILE A 1 106 ? 7.547 -7.708 -20.867 1.00 84.62 106 ILE A CA 1
ATOM 824 C C . ILE A 1 106 ? 8.760 -8.225 -21.649 1.00 84.62 106 ILE A C 1
ATOM 826 O O . ILE A 1 106 ? 9.899 -7.957 -21.260 1.00 84.62 106 ILE A O 1
ATOM 830 N N . GLU A 1 107 ? 8.541 -8.973 -22.730 1.00 84.75 107 GLU A N 1
ATOM 831 C CA . GLU A 1 107 ? 9.615 -9.509 -23.572 1.00 84.75 107 GLU A CA 1
ATOM 832 C C . GLU A 1 107 ? 10.419 -8.393 -24.242 1.00 84.75 107 GLU A C 1
ATOM 834 O O . GLU A 1 107 ? 11.649 -8.386 -24.145 1.00 84.75 107 GLU A O 1
ATOM 839 N N . ALA A 1 108 ? 9.743 -7.394 -24.817 1.00 83.81 108 ALA A N 1
ATOM 840 C CA . ALA A 1 108 ? 10.395 -6.232 -25.415 1.00 83.81 108 ALA A CA 1
ATOM 841 C C . ALA A 1 108 ? 11.256 -5.469 -24.396 1.00 83.81 108 ALA A C 1
ATOM 843 O O . ALA 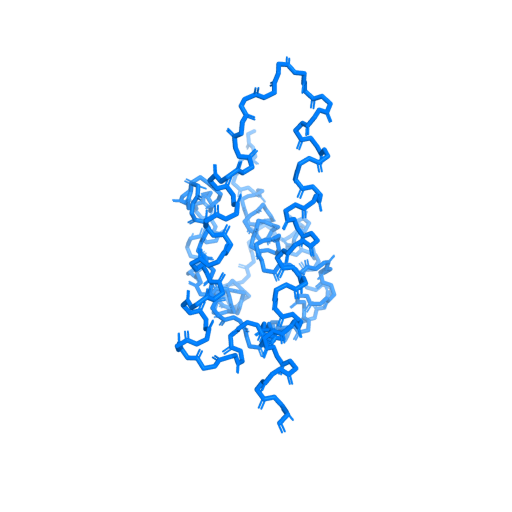A 1 108 ? 12.404 -5.125 -24.684 1.00 83.81 108 ALA A O 1
ATOM 844 N N . TYR A 1 109 ? 10.743 -5.246 -23.182 1.00 80.69 109 TYR A N 1
ATOM 845 C CA . TYR A 1 109 ? 11.506 -4.589 -22.121 1.00 80.69 109 TYR A CA 1
ATOM 846 C C . TYR A 1 109 ? 12.740 -5.407 -21.714 1.00 80.69 109 TYR A C 1
ATOM 848 O O . TYR A 1 109 ? 13.844 -4.863 -21.650 1.00 80.69 109 TYR A O 1
ATOM 856 N N . LYS A 1 110 ? 12.590 -6.724 -21.507 1.00 81.94 110 LYS A N 1
ATOM 857 C CA . LYS A 1 110 ? 13.706 -7.627 -21.173 1.00 81.94 110 LYS A CA 1
ATOM 858 C C . LYS A 1 110 ? 14.803 -7.599 -22.234 1.00 81.94 110 LYS A C 1
ATOM 860 O O . LYS A 1 110 ? 15.976 -7.491 -21.881 1.00 81.94 110 LYS A O 1
ATOM 865 N N . GLU A 1 111 ? 14.444 -7.663 -23.516 1.00 81.81 111 GLU A N 1
ATOM 866 C CA . GLU A 1 111 ? 15.425 -7.585 -24.601 1.00 81.81 111 GLU A CA 1
ATOM 867 C C . GLU A 1 111 ? 16.216 -6.277 -24.582 1.00 81.81 111 GLU A C 1
ATOM 869 O O . GLU A 1 111 ? 17.428 -6.282 -24.813 1.00 81.81 111 GLU A O 1
ATOM 874 N N . ILE A 1 112 ? 15.544 -5.153 -24.326 1.00 75.50 112 ILE A N 1
ATOM 875 C CA . ILE A 1 112 ? 16.194 -3.843 -24.332 1.00 75.50 112 ILE A CA 1
ATOM 876 C C . ILE A 1 112 ? 17.107 -3.694 -23.115 1.00 75.50 112 ILE A C 1
ATOM 878 O O . ILE A 1 112 ? 18.249 -3.270 -23.278 1.00 75.50 112 ILE A O 1
ATOM 882 N N . VAL A 1 113 ? 16.675 -4.133 -21.931 1.00 77.94 113 VAL A N 1
ATOM 883 C CA . VAL A 1 113 ? 17.524 -4.153 -20.728 1.00 77.94 113 VAL A CA 1
ATOM 884 C C . VAL A 1 113 ? 18.785 -4.987 -20.963 1.00 77.94 113 VAL A C 1
ATOM 886 O O . VAL A 1 113 ? 19.883 -4.524 -20.662 1.00 77.94 113 VAL A O 1
ATOM 889 N N . ILE A 1 114 ? 18.663 -6.179 -21.558 1.00 77.69 114 ILE A N 1
ATOM 890 C CA . ILE A 1 114 ? 19.818 -7.034 -21.884 1.00 77.69 114 ILE A CA 1
ATOM 891 C C . ILE A 1 114 ? 20.763 -6.332 -22.873 1.00 77.69 114 ILE A C 1
ATOM 893 O O . ILE A 1 114 ? 21.981 -6.382 -22.700 1.00 77.69 114 ILE A O 1
ATOM 897 N N . LYS A 1 115 ? 20.223 -5.649 -23.891 1.00 70.31 115 LYS A N 1
ATOM 898 C CA . LYS A 1 115 ? 21.014 -4.878 -24.868 1.00 70.31 115 LYS A CA 1
ATOM 899 C C . LYS A 1 115 ? 21.704 -3.661 -24.236 1.00 70.31 115 LYS A C 1
ATOM 901 O O . LYS A 1 115 ? 22.812 -3.313 -24.649 1.00 70.31 115 LYS A O 1
ATOM 906 N N . GLU A 1 116 ? 21.074 -3.018 -23.255 1.00 68.00 116 GLU A N 1
ATOM 907 C CA . GLU A 1 116 ? 21.601 -1.825 -22.583 1.00 68.00 116 GLU A CA 1
ATOM 908 C C . GLU A 1 116 ? 22.531 -2.133 -21.398 1.00 68.00 116 GLU A C 1
ATOM 910 O O . GLU A 1 116 ? 23.317 -1.265 -21.023 1.00 68.00 116 GLU A O 1
ATOM 915 N N . ALA A 1 117 ? 22.527 -3.351 -20.846 1.00 64.88 117 ALA A N 1
ATOM 916 C CA . ALA A 1 117 ? 23.346 -3.779 -19.701 1.00 64.88 117 ALA A CA 1
ATOM 917 C C . ALA A 1 117 ? 24.868 -3.886 -19.978 1.00 64.88 117 ALA A C 1
ATOM 919 O O . ALA A 1 117 ? 25.567 -4.696 -19.366 1.00 64.88 117 ALA A O 1
ATOM 920 N N . LYS A 1 118 ? 25.424 -3.066 -20.880 1.00 62.50 118 LYS A N 1
ATOM 921 C CA . LYS A 1 118 ? 26.879 -2.910 -21.001 1.00 62.50 118 LYS A CA 1
ATOM 922 C C . LYS A 1 118 ? 27.433 -2.380 -19.668 1.00 62.50 118 LYS A C 1
ATOM 924 O O . LYS A 1 118 ? 26.920 -1.376 -19.179 1.00 62.50 118 LYS A O 1
ATOM 929 N N . PRO A 1 119 ? 28.476 -3.000 -19.084 1.00 56.19 119 PRO A N 1
ATOM 930 C CA . PRO A 1 119 ? 29.049 -2.512 -17.839 1.00 56.19 119 PRO A CA 1
ATOM 931 C C . PRO A 1 119 ? 29.674 -1.134 -18.068 1.00 56.19 119 PRO A C 1
ATOM 933 O O . PRO A 1 119 ? 30.642 -1.001 -18.820 1.00 56.19 119 PRO A O 1
ATOM 936 N N . PHE A 1 120 ? 29.117 -0.108 -17.427 1.00 54.91 120 PHE A N 1
ATOM 937 C CA . PHE A 1 120 ? 29.735 1.210 -17.362 1.00 54.91 120 PHE A CA 1
ATOM 938 C C . PHE A 1 120 ? 30.685 1.262 -16.157 1.00 54.91 120 PHE A C 1
ATOM 940 O O . PHE A 1 120 ? 30.296 0.863 -15.061 1.00 54.91 120 PHE A O 1
ATOM 947 N N . PRO A 1 121 ? 31.923 1.755 -16.326 1.00 57.34 121 PRO A N 1
ATOM 948 C CA . PRO A 1 121 ? 32.883 1.868 -15.228 1.00 57.34 121 PRO A CA 1
ATOM 949 C C . PRO A 1 121 ? 32.597 3.039 -14.267 1.00 57.34 121 PRO A C 1
ATOM 951 O O . PRO A 1 121 ? 33.260 3.141 -13.241 1.00 57.34 121 PRO A O 1
ATOM 954 N N . ASP A 1 122 ? 31.641 3.921 -14.581 1.00 59.56 122 ASP A N 1
ATOM 955 C CA . ASP A 1 122 ? 31.356 5.147 -13.823 1.00 59.56 122 ASP A CA 1
ATOM 956 C C . ASP A 1 122 ? 29.956 5.104 -13.164 1.00 59.56 122 ASP A C 1
ATOM 958 O O . ASP A 1 122 ? 28.961 4.907 -13.873 1.00 59.56 122 ASP A O 1
ATOM 962 N N . PRO A 1 123 ? 29.836 5.323 -11.836 1.00 60.62 123 PRO A N 1
ATOM 963 C CA . PRO A 1 123 ? 28.552 5.389 -11.130 1.00 60.62 123 PRO A CA 1
ATOM 964 C C . PRO A 1 123 ? 27.592 6.478 -11.644 1.00 60.62 123 PRO A C 1
ATOM 966 O O . PRO A 1 123 ? 26.381 6.337 -11.463 1.00 60.62 123 PRO A O 1
ATOM 969 N N . SER A 1 124 ? 28.076 7.529 -12.322 1.00 59.97 124 SER A N 1
ATOM 970 C CA . SER A 1 124 ? 27.201 8.556 -12.924 1.00 59.97 124 SER A CA 1
ATOM 971 C C . SER A 1 124 ? 26.338 8.011 -14.079 1.00 59.97 124 SER A C 1
ATOM 973 O O . SER A 1 124 ? 25.205 8.463 -14.294 1.00 59.97 124 SER A O 1
ATOM 975 N N . GLY A 1 125 ? 26.842 6.984 -14.775 1.00 61.31 125 GLY A N 1
ATOM 976 C CA . GLY A 1 125 ? 26.163 6.321 -15.887 1.00 61.31 125 GLY A CA 1
ATOM 977 C C . GLY A 1 125 ? 24.978 5.463 -15.445 1.00 61.31 125 GLY A C 1
ATOM 978 O O . GLY A 1 125 ? 23.988 5.373 -16.168 1.00 61.31 125 GLY A O 1
ATOM 979 N N . VAL A 1 126 ? 25.032 4.905 -14.230 1.00 64.50 126 VAL A N 1
ATOM 980 C CA . VAL A 1 126 ? 23.973 4.039 -13.682 1.00 64.50 126 VAL A CA 1
ATOM 981 C C . VAL A 1 126 ? 22.675 4.824 -13.468 1.00 64.50 126 VAL A C 1
ATOM 983 O O . VAL A 1 126 ? 21.611 4.373 -13.875 1.00 64.50 126 VAL A O 1
ATOM 986 N N . SER A 1 127 ? 22.750 6.040 -12.914 1.00 65.06 127 SER A N 1
ATOM 987 C CA . SER A 1 127 ? 21.564 6.889 -12.706 1.00 65.06 127 SER A CA 1
ATOM 988 C C . SER A 1 127 ? 20.908 7.320 -14.026 1.00 65.06 127 SER A C 1
ATOM 990 O O . SER A 1 127 ? 19.682 7.296 -14.144 1.00 65.06 127 SER A O 1
ATOM 992 N N . HIS A 1 128 ? 21.713 7.650 -15.043 1.00 67.56 128 HIS A N 1
ATOM 993 C CA . HIS A 1 128 ? 21.208 7.989 -16.377 1.00 67.56 128 HIS A CA 1
ATOM 994 C C . HIS A 1 128 ? 20.567 6.784 -17.073 1.00 67.56 128 HIS A C 1
ATOM 996 O O . HIS A 1 128 ? 19.598 6.944 -17.816 1.00 67.56 128 HIS A O 1
ATOM 1002 N N . GLN A 1 129 ? 21.086 5.580 -16.830 1.00 69.06 129 GLN A N 1
ATOM 1003 C CA . GLN A 1 129 ? 20.514 4.348 -17.355 1.00 69.06 129 GLN A CA 1
ATOM 1004 C C . GLN A 1 129 ? 19.159 4.035 -16.713 1.00 69.06 129 GLN A C 1
ATOM 1006 O O . GLN A 1 129 ? 18.208 3.759 -17.440 1.00 69.06 129 GLN A O 1
ATOM 1011 N N . THR A 1 130 ? 19.034 4.153 -15.388 1.00 73.50 130 THR A N 1
ATOM 1012 C CA . THR A 1 130 ? 17.760 3.934 -14.683 1.00 73.50 130 THR A CA 1
ATOM 1013 C C . THR A 1 130 ? 16.659 4.847 -15.221 1.00 73.50 130 THR A C 1
ATOM 1015 O O . THR A 1 130 ? 15.623 4.358 -15.664 1.00 73.50 130 THR A O 1
ATOM 1018 N N . ALA A 1 131 ? 16.920 6.155 -15.308 1.00 77.00 131 ALA A N 1
ATOM 1019 C CA . ALA A 1 131 ? 15.939 7.112 -15.820 1.00 77.00 131 ALA A CA 1
ATOM 1020 C C . ALA A 1 131 ? 15.546 6.835 -17.286 1.00 77.00 131 ALA A C 1
ATOM 1022 O O . ALA A 1 131 ? 14.402 7.047 -17.691 1.00 77.00 131 ALA A O 1
ATOM 1023 N N . ARG A 1 132 ? 16.478 6.356 -18.119 1.00 77.69 132 ARG A N 1
ATOM 1024 C CA . ARG A 1 132 ? 16.179 5.975 -19.509 1.00 77.69 132 ARG A CA 1
ATOM 1025 C C . ARG A 1 132 ? 15.296 4.734 -19.594 1.00 77.69 132 ARG A C 1
ATOM 1027 O O . ARG A 1 132 ? 14.370 4.725 -20.403 1.00 77.69 132 ARG A O 1
ATOM 1034 N N . LEU A 1 133 ? 15.568 3.720 -18.776 1.00 79.88 133 LEU A N 1
ATOM 1035 C CA . LEU A 1 133 ? 14.779 2.488 -18.735 1.00 79.88 133 LEU A CA 1
ATOM 1036 C C . LEU A 1 133 ? 13.355 2.745 -18.227 1.00 79.88 133 LEU A C 1
ATOM 1038 O O . LEU A 1 133 ? 12.409 2.198 -18.790 1.00 79.88 133 LEU A O 1
ATOM 1042 N N . GLU A 1 134 ? 13.182 3.632 -17.247 1.00 81.50 134 GLU A N 1
ATOM 1043 C CA . GLU A 1 134 ? 11.860 4.072 -16.776 1.00 81.50 134 GLU A CA 1
ATOM 1044 C C . GLU A 1 134 ? 11.066 4.776 -17.889 1.00 81.50 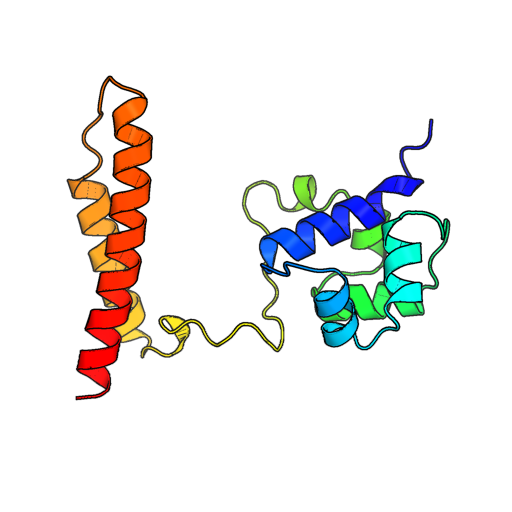134 GLU A C 1
ATOM 1046 O O . GLU A 1 134 ? 9.941 4.383 -18.205 1.00 81.50 134 GLU A O 1
ATOM 1051 N N . ASN A 1 135 ? 11.680 5.752 -18.568 1.00 83.31 135 ASN A N 1
ATOM 1052 C CA . ASN A 1 135 ? 11.056 6.453 -19.699 1.00 83.31 135 ASN A CA 1
ATOM 1053 C C . ASN A 1 135 ? 10.691 5.504 -20.853 1.00 83.31 135 ASN A C 1
ATOM 1055 O O . ASN A 1 135 ? 9.673 5.684 -21.533 1.00 83.31 135 ASN A O 1
ATOM 1059 N N . LEU A 1 136 ? 11.523 4.490 -21.089 1.00 81.94 136 LEU A N 1
ATOM 1060 C CA . LEU A 1 136 ? 11.267 3.456 -22.082 1.00 81.94 136 LEU A CA 1
ATOM 1061 C C . LEU A 1 136 ? 10.078 2.577 -21.683 1.00 81.94 136 LEU A C 1
ATOM 1063 O O . LEU A 1 136 ? 9.202 2.350 -22.518 1.00 81.94 136 LEU A O 1
ATOM 1067 N N . ALA A 1 137 ? 10.028 2.109 -20.434 1.00 79.38 137 ALA A N 1
ATOM 1068 C CA . ALA A 1 137 ? 8.916 1.310 -19.926 1.00 79.38 137 ALA A CA 1
ATOM 1069 C C . ALA A 1 137 ? 7.585 2.058 -20.095 1.00 79.38 137 ALA A C 1
ATOM 1071 O O . ALA A 1 137 ? 6.629 1.510 -20.648 1.00 79.38 137 ALA A O 1
ATOM 1072 N N . GLU A 1 138 ? 7.544 3.345 -19.736 1.00 82.12 138 GLU A N 1
ATOM 1073 C CA . GLU A 1 138 ? 6.364 4.184 -19.959 1.00 82.12 138 GLU A CA 1
ATOM 1074 C C . GLU A 1 138 ? 5.988 4.320 -21.439 1.00 82.12 138 GLU A C 1
ATOM 1076 O O . GLU A 1 138 ? 4.805 4.287 -21.793 1.00 82.12 138 GLU A O 1
ATOM 1081 N N . SER A 1 139 ? 6.982 4.507 -22.310 1.00 85.12 139 SER A N 1
ATOM 1082 C CA . SER A 1 139 ? 6.765 4.694 -23.748 1.00 85.12 139 SER A CA 1
ATOM 1083 C C . SER A 1 139 ? 6.228 3.427 -24.410 1.00 85.12 139 SER A C 1
ATOM 1085 O O . SER A 1 139 ? 5.345 3.517 -25.264 1.00 85.12 139 SER A O 1
ATOM 1087 N N . LEU A 1 140 ? 6.708 2.253 -23.986 1.00 81.69 140 LEU A N 1
ATOM 1088 C CA . LEU A 1 140 ? 6.205 0.960 -24.445 1.00 81.69 140 LEU A CA 1
ATOM 1089 C C . LEU A 1 140 ? 4.741 0.773 -24.049 1.00 81.69 140 LEU A C 1
ATOM 1091 O O . LEU A 1 140 ? 3.910 0.534 -24.922 1.00 81.69 140 LEU A O 1
ATOM 1095 N N . VAL A 1 141 ? 4.397 0.970 -22.772 1.00 79.94 141 VAL A N 1
ATOM 1096 C CA . VAL A 1 141 ? 3.005 0.848 -22.303 1.00 79.94 141 VAL A CA 1
ATOM 1097 C C . VAL A 1 141 ? 2.088 1.799 -23.079 1.00 79.94 141 VAL A C 1
ATOM 1099 O O . VAL A 1 141 ? 1.077 1.366 -23.625 1.00 79.94 141 VAL A O 1
ATOM 1102 N N . LYS A 1 142 ? 2.472 3.076 -23.224 1.00 81.94 142 LYS A N 1
ATOM 1103 C CA . LYS A 1 142 ? 1.701 4.069 -23.997 1.00 81.94 142 LYS A CA 1
ATOM 1104 C C . LYS A 1 142 ? 1.546 3.679 -25.473 1.00 81.94 142 LYS A C 1
ATOM 1106 O O . LYS A 1 142 ? 0.492 3.935 -26.053 1.00 81.94 142 LYS A O 1
ATOM 1111 N N . GLY A 1 143 ? 2.583 3.113 -26.091 1.00 83.50 143 GLY A N 1
ATOM 1112 C CA . GLY A 1 143 ? 2.560 2.678 -27.489 1.00 83.50 143 GLY A CA 1
ATOM 1113 C C . GLY A 1 143 ? 1.601 1.512 -27.721 1.00 83.50 143 GLY A C 1
ATOM 1114 O O . GLY A 1 143 ? 0.773 1.578 -28.626 1.00 83.50 143 GLY A O 1
ATOM 1115 N N . PHE A 1 144 ? 1.664 0.486 -26.871 1.00 78.38 144 PHE A N 1
ATOM 1116 C CA . PHE A 1 144 ? 0.783 -0.679 -26.964 1.00 78.38 144 PHE A CA 1
ATOM 1117 C C . PHE A 1 144 ? -0.677 -0.339 -26.647 1.00 78.38 144 PHE A C 1
ATOM 1119 O O . PHE A 1 144 ? -1.553 -0.791 -27.379 1.00 78.38 144 PHE A O 1
ATOM 1126 N N . SER A 1 145 ? -0.953 0.513 -25.649 1.00 79.94 145 SER A N 1
ATOM 1127 C CA . SER A 1 145 ? -2.327 0.977 -25.382 1.00 79.94 145 SER A CA 1
ATOM 1128 C C . SER A 1 145 ? -2.952 1.637 -26.617 1.00 79.94 145 SER A C 1
ATOM 1130 O O . SER A 1 145 ? -4.053 1.278 -27.012 1.00 79.94 145 SER A O 1
ATOM 1132 N N . LYS A 1 146 ? -2.217 2.527 -27.303 1.00 81.69 146 LYS A N 1
ATOM 1133 C CA . LYS A 1 146 ? -2.712 3.177 -28.531 1.00 81.69 146 LYS A CA 1
ATOM 1134 C C . LYS A 1 146 ? -3.016 2.194 -29.659 1.00 81.69 146 LYS A C 1
ATOM 1136 O O . LYS A 1 146 ? -3.940 2.445 -30.419 1.00 81.69 146 LYS A O 1
ATOM 1141 N N . LEU A 1 147 ? -2.223 1.130 -29.801 1.00 76.00 147 LEU A N 1
ATOM 1142 C CA . LEU A 1 147 ? -2.421 0.123 -30.849 1.00 76.00 147 LEU A CA 1
ATOM 1143 C C . LEU A 1 147 ? -3.660 -0.739 -30.609 1.00 76.00 147 LEU A C 1
ATOM 1145 O O . LEU A 1 147 ? -4.249 -1.206 -31.573 1.00 76.00 147 LEU A O 1
ATOM 1149 N N . ILE A 1 148 ? -4.028 -0.962 -29.349 1.00 73.44 148 ILE A N 1
ATOM 1150 C CA . ILE A 1 148 ? -5.232 -1.718 -28.984 1.00 73.44 148 ILE A CA 1
ATOM 1151 C C . ILE A 1 148 ? -6.487 -0.853 -29.132 1.00 73.44 148 ILE A C 1
ATOM 1153 O O . ILE A 1 148 ? -7.528 -1.360 -29.535 1.00 73.44 148 ILE A O 1
ATOM 1157 N N . ASP A 1 149 ? -6.379 0.444 -28.836 1.00 71.88 149 ASP A N 1
ATOM 1158 C CA . ASP A 1 149 ? -7.486 1.398 -28.959 1.00 71.88 149 ASP A CA 1
ATOM 1159 C C . ASP A 1 149 ? -7.740 1.882 -30.411 1.00 71.88 149 ASP A C 1
ATOM 1161 O O . ASP A 1 149 ? -8.686 2.641 -30.633 1.00 71.88 149 ASP A O 1
ATOM 1165 N N . SER A 1 150 ? -6.893 1.503 -31.384 1.00 60.47 150 SER A N 1
ATOM 1166 C CA . SER A 1 150 ? -6.978 1.900 -32.811 1.00 60.47 150 SER A CA 1
ATOM 1167 C C . SER A 1 150 ? -7.686 0.859 -33.673 1.00 60.47 150 SER A C 1
ATOM 1169 O O . SER A 1 150 ? -8.443 1.284 -34.576 1.00 60.47 150 SER A O 1
#

pLDDT: mean 78.63, std 11.49, range [37.16, 91.0]

InterPro domains:
  IPR001387 Cro/C1-type, helix-turn-helix domain [PF13443] (11-71)
  IPR001387 Cro/C1-type, helix-turn-helix domain [PS50943] (27-68)
  IPR010982 Lambda repressor-like, DNA-binding domain superfamily [G3DSA:1.10.260.40] (1-76)
  IPR010982 Lambda repressor-like, DNA-binding domain superfamily [SSF47413] (13-70)

Organism: NCBI:txid290109

Sequence (150 aa):
MTLETELLPKNISYLMAIHEIKSVTRLAECVGMQQATLHRTLTGEVKDPKYSTLKTIGDYFGRTPAELMECDLAEYDGGRPYIHPICNTEESKFQALPPEAQTAVIEAYKEIVIKEAKPFPDPSGVSHQTARLENLAESLVKGFSKLIDS

Foldseek 3Di:
DCVQLQQLLQQLVVLCVLVVPPDLVSVCVLLVHDSVLSVCSNVSVPSDDDLVVLCSSCVQQVHHSCCSRPHNQCVVCPPHHDGDPGPPPPCPLLNVDDPVLNVVLVVVLVVVCVVVPDDDPDPVVVVVVVVVSVVVSVVSSVVSSVVVVD

Secondary structure (DSSP, 8-state):
---GGGHHHHHHHHHHHHTT---HHHHHHHHT--HHHHHHHHTT--SS--HHHHHHHHHHHT--HHHHHHS-HHHHSTTS------TTS---TTTTS-HHHHHHHHHHHHHHHHHH----SSHHHHHHHHHHHHHHHHHHHHHHHHHH--